Protein AF-A0A1F2SBS0-F1 (afdb_monomer)

Sequence (144 aa):
MRRTIAAALLSLTAALPAFAEETAAPAAAPAIVVPARVERTLARPAVLPALYVSYAALQVYDVYSTRQALARGAQEANPLMQGVVGNAGALWAVKAGATAGAILAAERLWKRDKKAAAIGVMVASNAVAALVASRNASTLRHLR

Nearest PDB structures (foldseek):
  8fih-assembly1_C  TM=4.226E-01  e=6.201E+00  synthetic construct
  3lg7-assembly1_C  TM=3.343E-01  e=3.616E+00  synthetic construct

Structure (mmCIF, N/CA/C/O backbone):
data_AF-A0A1F2SBS0-F1
#
_entry.id   AF-A0A1F2SBS0-F1
#
loop_
_atom_site.group_PDB
_atom_site.id
_atom_site.type_symbol
_atom_site.label_atom_id
_atom_site.label_alt_id
_atom_site.label_comp_id
_atom_site.label_asym_id
_atom_site.label_entity_id
_atom_site.label_seq_id
_atom_site.pdbx_PDB_ins_code
_atom_site.Cartn_x
_atom_site.Cartn_y
_atom_site.Cartn_z
_atom_site.occupancy
_atom_site.B_iso_or_equiv
_atom_site.auth_seq_id
_atom_site.auth_comp_id
_atom_site.auth_asym_id
_atom_site.auth_atom_id
_atom_site.pdbx_PDB_model_num
ATOM 1 N N . MET A 1 1 ? 19.810 26.671 -9.826 1.00 37.75 1 MET A N 1
ATOM 2 C CA . MET A 1 1 ? 19.619 25.868 -8.595 1.00 37.75 1 MET A CA 1
ATOM 3 C C . MET A 1 1 ? 19.258 24.431 -8.965 1.00 37.75 1 MET A C 1
ATOM 5 O O . MET A 1 1 ? 18.122 24.171 -9.335 1.00 37.75 1 MET A O 1
ATOM 9 N N . ARG A 1 2 ? 20.221 23.502 -8.942 1.00 38.56 2 ARG A N 1
ATOM 10 C CA . ARG A 1 2 ? 19.999 22.071 -9.216 1.00 38.56 2 ARG A CA 1
ATOM 11 C C . ARG A 1 2 ? 20.200 21.310 -7.907 1.00 38.56 2 ARG A C 1
ATOM 13 O O . ARG A 1 2 ? 21.321 21.224 -7.426 1.00 38.56 2 ARG A O 1
ATOM 20 N N . ARG A 1 3 ? 19.116 20.829 -7.296 1.00 46.06 3 ARG A N 1
ATOM 21 C CA . ARG A 1 3 ? 19.171 20.021 -6.068 1.00 46.06 3 ARG A CA 1
ATOM 22 C C . ARG A 1 3 ? 19.478 18.573 -6.449 1.00 46.06 3 ARG A C 1
ATOM 24 O O . ARG A 1 3 ? 18.599 17.854 -6.913 1.00 46.06 3 ARG A O 1
ATOM 31 N N . THR A 1 4 ? 20.731 18.169 -6.293 1.00 46.19 4 THR A N 1
ATOM 32 C CA . THR A 1 4 ? 21.164 16.770 -6.346 1.00 46.19 4 THR A CA 1
ATOM 33 C C . THR A 1 4 ? 20.781 16.100 -5.029 1.00 46.19 4 THR A C 1
ATOM 35 O O . THR A 1 4 ? 21.397 16.367 -4.001 1.00 46.19 4 THR A O 1
ATOM 38 N N . ILE A 1 5 ? 19.737 15.269 -5.036 1.00 50.06 5 ILE A N 1
ATOM 39 C CA . ILE A 1 5 ? 19.413 14.402 -3.897 1.00 50.06 5 ILE A CA 1
ATOM 40 C C . ILE A 1 5 ? 20.270 13.145 -4.034 1.00 50.06 5 ILE A C 1
ATOM 42 O O . ILE A 1 5 ? 20.168 12.416 -5.020 1.00 50.06 5 ILE A O 1
ATOM 46 N N . ALA A 1 6 ? 21.154 12.969 -3.056 1.00 36.75 6 ALA A N 1
ATOM 47 C CA . ALA A 1 6 ? 22.099 11.876 -2.930 1.00 36.75 6 ALA A CA 1
ATOM 48 C C . ALA A 1 6 ? 21.384 10.518 -2.891 1.00 36.75 6 ALA A C 1
ATOM 50 O O . ALA A 1 6 ? 20.471 10.302 -2.095 1.00 36.75 6 ALA A O 1
ATOM 51 N N . ALA A 1 7 ? 21.819 9.599 -3.750 1.00 39.75 7 ALA A N 1
ATOM 52 C CA . ALA A 1 7 ? 21.461 8.194 -3.673 1.00 39.75 7 ALA A CA 1
ATOM 53 C C . ALA A 1 7 ? 22.516 7.484 -2.816 1.00 39.75 7 ALA A C 1
ATOM 55 O O . ALA A 1 7 ? 23.658 7.324 -3.242 1.00 39.75 7 ALA A O 1
ATOM 56 N N . ALA A 1 8 ? 22.137 7.078 -1.606 1.00 38.41 8 ALA A N 1
ATOM 57 C CA . ALA A 1 8 ? 22.922 6.144 -0.812 1.00 38.41 8 ALA A CA 1
ATOM 58 C C . ALA A 1 8 ? 22.711 4.733 -1.386 1.00 38.41 8 ALA A C 1
ATOM 60 O O . ALA A 1 8 ? 21.661 4.120 -1.195 1.00 38.41 8 ALA A O 1
ATOM 61 N N . LEU A 1 9 ? 23.690 4.253 -2.153 1.00 40.81 9 LEU A N 1
ATOM 62 C CA . LEU A 1 9 ? 23.773 2.877 -2.638 1.00 40.81 9 LEU A CA 1
ATOM 63 C C . LEU A 1 9 ? 24.486 2.040 -1.573 1.00 40.81 9 LEU A C 1
ATOM 65 O O . LEU A 1 9 ? 25.689 2.177 -1.373 1.00 40.81 9 LEU A O 1
ATOM 69 N N . LEU A 1 10 ? 23.734 1.186 -0.879 1.00 40.47 10 LEU A N 1
ATOM 70 C CA . LEU A 1 10 ? 24.301 0.160 -0.011 1.00 40.47 10 LEU A CA 1
ATOM 71 C C . LEU A 1 10 ? 24.684 -1.039 -0.893 1.00 40.47 10 LEU A C 1
ATOM 73 O O . LEU A 1 10 ? 23.842 -1.858 -1.259 1.00 40.47 10 LEU A O 1
ATOM 77 N N . SER A 1 11 ? 25.949 -1.091 -1.301 1.00 33.94 11 SER A N 1
ATOM 78 C CA . SER A 1 11 ? 26.525 -2.191 -2.074 1.00 33.94 11 SER A CA 1
ATOM 79 C C . SER A 1 11 ? 26.799 -3.374 -1.144 1.00 33.94 11 SER A C 1
ATOM 81 O O . SER A 1 11 ? 27.715 -3.313 -0.329 1.00 33.94 11 SER A O 1
ATOM 83 N N . LEU A 1 12 ? 26.023 -4.453 -1.254 1.00 38.75 12 LEU A N 1
ATOM 84 C CA . LEU A 1 12 ? 26.344 -5.722 -0.602 1.00 38.75 12 LEU A CA 1
ATOM 85 C C . LEU A 1 12 ? 27.140 -6.591 -1.584 1.00 38.75 12 LEU A C 1
ATOM 87 O O . LEU A 1 12 ? 26.575 -7.313 -2.403 1.00 38.75 12 LEU A O 1
ATOM 91 N N . THR A 1 13 ? 28.463 -6.468 -1.538 1.00 40.38 13 THR A N 1
ATOM 92 C CA . THR A 1 13 ? 29.411 -7.304 -2.281 1.00 40.38 13 THR A CA 1
ATOM 93 C C . THR A 1 13 ? 29.579 -8.631 -1.541 1.00 40.38 13 THR A C 1
ATOM 95 O O . THR A 1 13 ? 30.211 -8.682 -0.489 1.00 40.38 13 THR A O 1
ATOM 98 N N . ALA A 1 14 ? 29.008 -9.716 -2.065 1.00 39.25 14 ALA A N 1
ATOM 99 C CA . ALA A 1 14 ? 29.308 -11.060 -1.582 1.00 39.25 14 ALA A CA 1
ATOM 100 C C . ALA A 1 14 ? 30.641 -11.524 -2.193 1.00 39.25 14 ALA A C 1
ATOM 102 O O . ALA A 1 14 ? 30.747 -11.688 -3.409 1.00 39.25 14 ALA A O 1
ATOM 103 N N . ALA A 1 15 ? 31.660 -11.699 -1.351 1.00 37.19 15 ALA A N 1
ATOM 104 C CA . ALA A 1 15 ? 32.934 -12.299 -1.724 1.00 37.19 15 ALA A CA 1
ATOM 105 C C . ALA A 1 15 ? 32.751 -13.810 -1.945 1.00 37.19 15 ALA A C 1
ATOM 107 O O . ALA A 1 15 ? 32.266 -14.514 -1.060 1.00 37.19 15 ALA A O 1
ATOM 108 N N . LEU A 1 16 ? 33.131 -14.305 -3.122 1.00 47.06 16 LEU A N 1
ATOM 109 C CA . LEU A 1 16 ? 33.281 -15.739 -3.382 1.00 47.06 16 LEU A CA 1
ATOM 110 C C . LEU A 1 16 ? 34.725 -16.157 -3.047 1.00 47.06 16 LEU A C 1
ATOM 112 O O . LEU A 1 16 ? 35.633 -15.340 -3.227 1.00 47.06 16 LEU A O 1
ATOM 116 N N . PRO A 1 17 ? 34.968 -17.389 -2.562 1.00 42.34 17 PRO A N 1
ATOM 117 C CA . PRO A 1 17 ? 36.317 -17.844 -2.264 1.00 42.34 17 PRO A CA 1
ATOM 118 C C . PRO A 1 17 ? 37.085 -18.069 -3.571 1.00 42.34 17 PRO A C 1
ATOM 120 O O . PRO A 1 17 ? 36.561 -18.638 -4.529 1.00 42.34 17 PRO A O 1
ATOM 123 N N . ALA A 1 18 ? 38.333 -17.611 -3.600 1.00 35.50 18 ALA A N 1
ATOM 124 C CA . ALA A 1 18 ? 39.278 -17.913 -4.662 1.00 35.50 18 ALA A CA 1
ATOM 125 C C . ALA A 1 18 ? 39.763 -19.362 -4.498 1.00 35.50 18 ALA A C 1
ATOM 127 O O . ALA A 1 18 ? 40.360 -19.700 -3.477 1.00 35.50 18 ALA A O 1
ATOM 128 N N . PHE A 1 19 ? 39.499 -20.216 -5.487 1.00 40.44 19 PHE A N 1
ATOM 129 C CA . PHE A 1 19 ? 40.174 -21.507 -5.603 1.00 40.44 19 PHE A CA 1
ATOM 130 C C . PHE A 1 19 ? 41.483 -21.312 -6.372 1.00 40.44 19 PHE A C 1
ATOM 132 O O . PHE A 1 19 ? 41.532 -20.542 -7.329 1.00 40.44 19 PHE A O 1
ATOM 139 N N . ALA A 1 20 ? 42.539 -21.971 -5.898 1.00 36.59 20 ALA A N 1
ATOM 140 C CA . ALA A 1 20 ? 43.884 -21.897 -6.449 1.00 36.59 20 ALA A CA 1
ATOM 141 C C . ALA A 1 20 ? 43.925 -22.362 -7.915 1.00 36.59 20 ALA A C 1
ATOM 143 O O . ALA A 1 20 ? 43.320 -23.372 -8.272 1.00 36.59 20 ALA A O 1
ATOM 144 N N . GLU A 1 21 ? 44.648 -21.614 -8.744 1.00 41.75 21 GLU A N 1
ATOM 145 C CA . GLU A 1 21 ? 44.919 -21.937 -10.141 1.00 41.75 21 GLU A CA 1
ATOM 146 C C . GLU A 1 21 ? 46.191 -22.792 -10.205 1.00 41.75 21 GLU A C 1
ATOM 148 O O . GLU A 1 21 ? 47.271 -22.338 -9.827 1.00 41.75 21 GLU A O 1
ATOM 153 N N . GLU A 1 22 ? 46.060 -24.047 -10.638 1.00 40.25 22 GLU A N 1
ATOM 154 C CA . GLU A 1 22 ? 47.204 -24.898 -10.961 1.00 40.25 22 GLU A CA 1
ATOM 155 C C . GLU A 1 22 ? 47.518 -24.762 -12.453 1.00 40.25 22 GLU A C 1
ATOM 157 O O . GLU A 1 22 ? 46.753 -25.186 -13.321 1.00 40.25 22 GLU A O 1
ATOM 162 N N . THR A 1 23 ? 48.646 -24.121 -12.748 1.00 45.66 23 THR A N 1
ATOM 163 C CA . THR A 1 23 ? 49.133 -23.897 -14.109 1.00 45.66 23 THR A CA 1
ATOM 164 C C . THR A 1 23 ? 49.676 -25.200 -14.696 1.00 45.66 23 THR A C 1
ATOM 166 O O . THR A 1 23 ? 50.800 -25.601 -14.395 1.00 45.66 23 THR A O 1
ATOM 169 N N . ALA A 1 24 ? 48.909 -25.840 -15.580 1.00 39.72 24 ALA A N 1
ATOM 170 C CA . ALA A 1 24 ? 49.374 -26.955 -16.405 1.00 39.72 24 ALA A CA 1
ATOM 171 C C . ALA A 1 24 ? 49.635 -26.503 -17.858 1.00 39.72 24 ALA A C 1
ATOM 173 O O . ALA A 1 24 ? 48.824 -25.812 -18.471 1.00 39.72 24 ALA A O 1
ATOM 174 N N . ALA A 1 25 ? 50.796 -26.895 -18.392 1.00 45.97 25 ALA A N 1
ATOM 175 C CA . ALA A 1 25 ? 51.305 -26.595 -19.736 1.00 45.97 25 ALA A CA 1
ATOM 176 C C . ALA A 1 25 ? 50.413 -27.161 -20.878 1.00 45.97 25 ALA A C 1
ATOM 178 O O . ALA A 1 25 ? 49.633 -28.087 -20.644 1.00 45.97 25 ALA A O 1
ATOM 179 N N . PRO A 1 26 ? 50.500 -26.636 -22.122 1.00 49.78 26 PRO A N 1
ATOM 180 C CA . PRO A 1 26 ? 49.431 -26.765 -23.108 1.00 49.78 26 PRO A CA 1
ATOM 181 C C . PRO A 1 26 ? 49.438 -28.138 -23.793 1.00 49.78 26 PRO A C 1
ATOM 183 O O . PRO A 1 26 ? 50.278 -28.423 -24.645 1.00 49.78 26 PRO A O 1
ATOM 186 N N . ALA A 1 27 ? 48.458 -28.975 -23.459 1.00 52.78 27 ALA A N 1
ATOM 187 C CA . ALA A 1 27 ? 48.086 -30.1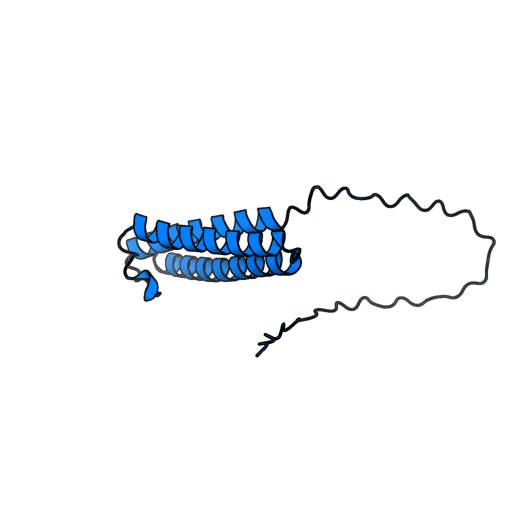34 -24.262 1.00 52.78 27 ALA A CA 1
ATOM 188 C C . ALA A 1 27 ? 47.080 -29.709 -25.346 1.00 52.78 27 ALA A C 1
ATOM 190 O O . ALA A 1 27 ? 46.182 -28.908 -25.088 1.00 52.78 27 ALA A O 1
ATOM 191 N N . ALA A 1 28 ? 47.260 -30.227 -26.565 1.00 59.91 28 ALA A N 1
ATOM 192 C CA . ALA A 1 28 ? 46.466 -29.917 -27.753 1.00 59.91 28 ALA A CA 1
ATOM 193 C C . ALA A 1 28 ? 44.955 -29.872 -27.455 1.00 59.91 28 ALA A C 1
ATOM 195 O O . ALA A 1 28 ? 44.373 -30.853 -26.994 1.00 59.91 28 ALA A O 1
ATOM 196 N N . ALA A 1 29 ? 44.337 -28.715 -27.703 1.00 55.22 29 ALA A N 1
ATOM 197 C CA . ALA A 1 29 ? 42.968 -28.439 -27.291 1.00 55.22 29 ALA A CA 1
ATOM 198 C C . ALA A 1 29 ? 41.961 -29.305 -28.074 1.00 55.22 29 ALA A C 1
ATOM 200 O O . ALA A 1 29 ? 41.866 -29.161 -29.297 1.00 55.22 29 ALA A O 1
ATOM 201 N N . PRO A 1 30 ? 41.163 -30.166 -27.415 1.00 56.69 30 PRO A N 1
ATOM 202 C CA . PRO A 1 30 ? 39.962 -30.697 -28.042 1.00 56.69 30 PRO A CA 1
ATOM 203 C C . PRO A 1 30 ? 39.001 -29.530 -28.290 1.00 56.69 30 PRO A C 1
ATOM 205 O O . PRO A 1 30 ? 38.864 -28.642 -27.447 1.00 56.69 30 PRO A O 1
ATOM 208 N N . ALA A 1 31 ? 38.340 -29.510 -29.449 1.00 61.75 31 ALA A N 1
ATOM 209 C CA . ALA A 1 31 ? 37.327 -28.508 -29.754 1.00 61.75 31 ALA A CA 1
ATOM 210 C C . ALA A 1 31 ? 36.210 -28.581 -28.702 1.00 61.75 31 ALA A C 1
ATOM 212 O O . ALA A 1 31 ? 35.367 -29.479 -28.721 1.00 61.75 31 ALA A O 1
ATOM 213 N N . ILE A 1 32 ? 36.230 -27.644 -27.754 1.00 59.41 32 ILE A N 1
ATOM 214 C CA . ILE A 1 32 ? 35.183 -27.491 -26.754 1.00 59.41 32 ILE A CA 1
ATOM 215 C C . ILE A 1 32 ? 33.943 -27.015 -27.504 1.00 59.41 32 ILE A C 1
ATOM 217 O O . ILE A 1 32 ? 33.855 -25.861 -27.923 1.00 59.41 32 ILE A O 1
ATOM 221 N N . VAL A 1 33 ? 32.973 -27.910 -27.673 1.00 61.62 33 VAL A N 1
ATOM 222 C CA . VAL A 1 33 ? 31.611 -27.516 -28.024 1.00 61.62 33 VAL A CA 1
ATOM 223 C C . VAL A 1 33 ? 31.081 -26.743 -26.824 1.00 61.62 33 VAL A C 1
ATOM 225 O O . VAL A 1 33 ? 30.661 -27.329 -25.829 1.00 61.62 33 VAL A O 1
ATOM 228 N N . VAL A 1 34 ? 31.163 -25.415 -26.886 1.00 66.31 34 VAL A N 1
ATOM 229 C CA . VAL A 1 34 ? 30.520 -24.542 -25.906 1.00 66.31 34 VAL A CA 1
ATOM 230 C C . VAL A 1 34 ? 29.021 -24.811 -26.034 1.00 66.31 34 VAL A C 1
ATOM 232 O O . VAL A 1 34 ? 28.465 -24.524 -27.099 1.00 66.31 34 VAL A O 1
ATOM 235 N N . PRO A 1 35 ? 28.345 -25.388 -25.020 1.00 63.03 35 PRO A N 1
ATOM 236 C CA . PRO A 1 35 ? 26.904 -25.542 -25.097 1.00 63.03 35 PRO A CA 1
ATOM 237 C C . PRO A 1 35 ? 26.327 -24.146 -25.301 1.00 63.03 35 PRO A C 1
ATOM 239 O O . PRO A 1 35 ? 26.649 -23.224 -24.545 1.00 63.03 35 PRO A O 1
ATOM 242 N N . ALA A 1 36 ? 25.529 -23.984 -26.361 1.00 62.94 36 ALA A N 1
ATOM 243 C CA . ALA A 1 36 ? 24.824 -22.745 -26.633 1.00 62.94 36 ALA A CA 1
ATOM 244 C C . ALA A 1 36 ? 24.198 -22.283 -25.318 1.00 62.94 36 ALA A C 1
ATOM 246 O O . ALA A 1 36 ? 23.456 -23.041 -24.685 1.00 62.94 36 ALA A O 1
ATOM 247 N N . ARG A 1 37 ? 24.575 -21.080 -24.861 1.00 60.84 37 ARG A N 1
ATOM 248 C CA . ARG A 1 37 ? 23.977 -20.459 -23.683 1.00 60.84 37 ARG A CA 1
ATOM 249 C C . ARG A 1 37 ? 22.478 -20.563 -23.898 1.00 60.84 37 ARG A C 1
ATOM 251 O O . ARG A 1 37 ? 21.959 -19.932 -24.812 1.00 60.84 37 ARG A O 1
ATOM 258 N N . VAL A 1 38 ? 21.814 -21.394 -23.096 1.00 57.28 38 VAL A N 1
ATOM 259 C CA . VAL A 1 38 ? 20.359 -21.430 -23.058 1.00 57.28 38 VAL A CA 1
ATOM 260 C C . VAL A 1 38 ? 19.980 -20.025 -22.638 1.00 57.28 38 VAL A C 1
ATOM 262 O O . VAL A 1 38 ? 20.093 -19.665 -21.462 1.00 57.28 38 VAL A O 1
ATOM 265 N N . GLU A 1 39 ? 19.619 -19.193 -23.611 1.00 56.06 39 GLU A N 1
ATOM 266 C CA . GLU A 1 39 ? 18.860 -17.999 -23.335 1.00 56.06 39 GLU A CA 1
ATOM 267 C C . GLU A 1 39 ? 17.598 -18.532 -22.688 1.00 56.06 39 GLU A C 1
ATOM 269 O O . GLU A 1 39 ? 16.675 -19.004 -23.349 1.00 56.06 39 GLU A O 1
ATOM 274 N N . ARG A 1 40 ? 17.577 -18.532 -21.351 1.00 57.09 40 ARG A N 1
ATOM 275 C CA . ARG A 1 40 ? 16.312 -18.516 -20.649 1.00 57.09 40 ARG A CA 1
ATOM 276 C C . ARG A 1 40 ? 15.634 -17.297 -21.233 1.00 57.09 40 ARG A C 1
ATOM 278 O O . ARG A 1 40 ? 15.988 -16.172 -20.878 1.00 57.09 40 ARG A O 1
ATOM 285 N N . THR A 1 41 ? 14.695 -17.524 -22.144 1.00 47.00 41 THR A N 1
ATOM 286 C CA . THR A 1 41 ? 13.636 -16.582 -22.438 1.00 47.00 41 THR A CA 1
ATOM 287 C C . THR A 1 41 ? 12.906 -16.436 -21.112 1.00 47.00 41 THR A C 1
ATOM 289 O O . THR A 1 41 ? 11.926 -17.119 -20.830 1.00 47.00 41 THR A O 1
ATOM 292 N N . LEU A 1 42 ? 13.483 -15.635 -20.213 1.00 50.94 42 LEU A N 1
ATOM 293 C CA . LEU A 1 42 ? 12.828 -15.151 -19.026 1.00 50.94 42 LEU A CA 1
ATOM 294 C C . LEU A 1 42 ? 11.639 -14.413 -19.604 1.00 50.94 42 LEU A C 1
ATOM 296 O O . LEU A 1 42 ? 11.781 -13.306 -20.130 1.00 50.94 42 LEU A O 1
ATOM 300 N N . ALA A 1 43 ? 10.490 -15.090 -19.592 1.00 56.84 43 ALA A N 1
ATOM 301 C CA . ALA A 1 43 ? 9.202 -14.471 -19.785 1.00 56.84 43 ALA A CA 1
ATOM 302 C C . ALA A 1 43 ? 9.269 -13.117 -19.076 1.00 56.84 43 ALA A C 1
ATOM 304 O O . ALA A 1 43 ? 9.691 -13.067 -17.917 1.00 56.84 43 ALA A O 1
ATOM 305 N N . ARG A 1 44 ? 9.006 -12.050 -19.845 1.00 53.91 44 ARG A N 1
ATOM 306 C CA . ARG A 1 44 ? 9.055 -10.625 -19.469 1.00 53.91 44 ARG A CA 1
ATOM 307 C C . ARG A 1 44 ? 9.206 -10.440 -17.951 1.00 53.91 44 ARG A C 1
ATOM 309 O O . ARG A 1 44 ? 8.269 -10.828 -17.259 1.00 53.91 44 ARG A O 1
ATOM 316 N N . PRO A 1 45 ? 10.315 -9.875 -17.427 1.00 64.25 45 PRO A N 1
ATOM 317 C CA . PRO A 1 45 ? 10.628 -9.906 -15.996 1.00 64.25 45 PRO A CA 1
ATOM 318 C C . PRO A 1 45 ? 9.414 -9.507 -15.145 1.00 64.25 45 PRO A C 1
ATOM 320 O O . PRO A 1 45 ? 9.071 -8.332 -15.032 1.00 64.25 45 PRO A O 1
ATOM 323 N N . ALA A 1 46 ? 8.750 -10.515 -14.567 1.00 77.25 46 ALA A N 1
ATOM 324 C CA . ALA A 1 46 ? 7.438 -10.395 -13.926 1.00 77.25 46 ALA A CA 1
ATOM 325 C C . ALA A 1 46 ? 7.512 -9.800 -12.511 1.00 77.25 46 ALA A C 1
ATOM 327 O O . ALA A 1 46 ? 6.532 -9.798 -11.769 1.00 77.25 46 ALA A O 1
ATOM 328 N N . VAL A 1 47 ? 8.682 -9.281 -12.129 1.00 88.12 47 VAL A N 1
ATOM 329 C CA . VAL A 1 47 ? 8.952 -8.823 -10.768 1.00 88.12 47 VAL A CA 1
ATOM 330 C C . VAL A 1 47 ? 8.085 -7.621 -10.398 1.00 88.12 47 VAL A C 1
ATOM 332 O O . VAL A 1 47 ? 7.566 -7.560 -9.291 1.00 88.12 47 VAL A O 1
ATOM 335 N N . LEU A 1 48 ? 7.880 -6.680 -11.324 1.00 90.25 48 LEU A N 1
ATOM 336 C CA . LEU A 1 48 ? 7.141 -5.454 -11.032 1.00 90.25 48 LEU A CA 1
ATOM 337 C C . LEU A 1 48 ? 5.629 -5.714 -10.881 1.00 90.25 48 LEU A C 1
ATOM 339 O O . LEU A 1 48 ? 5.079 -5.307 -9.857 1.00 90.25 48 LEU A O 1
ATOM 343 N N . PRO A 1 49 ? 4.968 -6.473 -11.783 1.00 93.31 49 PRO A N 1
ATOM 344 C CA . PRO A 1 49 ? 3.598 -6.929 -11.553 1.00 93.31 49 PRO A CA 1
ATOM 345 C C . PRO A 1 49 ? 3.425 -7.720 -10.251 1.00 93.31 49 PRO A C 1
ATOM 347 O O . PRO A 1 49 ? 2.466 -7.482 -9.521 1.00 93.31 49 PRO A O 1
ATOM 350 N N . ALA A 1 50 ? 4.362 -8.614 -9.915 1.00 94.62 50 ALA A N 1
ATOM 351 C CA . ALA A 1 50 ? 4.307 -9.356 -8.655 1.00 94.62 50 ALA A CA 1
ATOM 352 C C . ALA A 1 50 ? 4.365 -8.415 -7.440 1.00 94.62 50 ALA A C 1
ATOM 354 O O . ALA A 1 50 ? 3.576 -8.557 -6.509 1.00 94.62 50 ALA A O 1
ATOM 355 N N . LEU A 1 51 ? 5.235 -7.402 -7.475 1.00 95.25 51 LEU A N 1
ATOM 356 C CA . LEU A 1 51 ? 5.313 -6.392 -6.420 1.00 95.25 51 LEU A CA 1
ATOM 357 C C . LEU A 1 51 ? 4.029 -5.557 -6.297 1.00 95.25 51 LEU A C 1
ATOM 359 O O . LEU A 1 51 ? 3.700 -5.143 -5.184 1.00 95.25 51 LEU A O 1
ATOM 363 N N . TYR A 1 52 ? 3.296 -5.316 -7.391 1.00 95.81 52 TYR A N 1
ATOM 364 C CA . TYR A 1 52 ? 1.982 -4.661 -7.343 1.00 95.81 52 TYR A CA 1
ATOM 365 C C . TYR A 1 52 ? 0.939 -5.528 -6.647 1.00 95.81 52 TYR A C 1
ATOM 367 O O . TYR A 1 52 ? 0.227 -5.033 -5.774 1.00 95.81 52 TYR A O 1
ATOM 375 N N . VAL A 1 53 ? 0.877 -6.814 -6.997 1.00 96.75 53 VAL A N 1
ATOM 376 C CA . VAL A 1 53 ? -0.058 -7.764 -6.381 1.00 96.75 53 VAL A CA 1
ATOM 377 C C . VAL A 1 53 ? 0.228 -7.902 -4.888 1.00 96.75 53 VAL A C 1
ATOM 379 O O . VAL A 1 53 ? -0.689 -7.756 -4.081 1.00 96.75 53 VAL A O 1
ATOM 382 N N . SER A 1 54 ? 1.492 -8.096 -4.506 1.00 96.75 54 SER A N 1
ATOM 383 C CA . SER A 1 54 ? 1.897 -8.170 -3.098 1.00 96.75 54 SER A CA 1
ATOM 384 C C . SER A 1 54 ? 1.541 -6.897 -2.332 1.00 96.75 54 SER A C 1
ATOM 386 O O . SER A 1 54 ? 0.985 -6.969 -1.236 1.00 96.75 54 SER A O 1
ATOM 388 N N . TYR A 1 55 ? 1.784 -5.726 -2.925 1.00 97.06 55 TYR A N 1
ATOM 389 C CA . TYR A 1 55 ? 1.467 -4.457 -2.282 1.00 97.06 55 TYR A CA 1
ATOM 390 C C . TYR A 1 55 ? -0.042 -4.273 -2.098 1.00 97.06 55 TYR A C 1
ATOM 392 O O . TYR A 1 55 ? -0.490 -3.903 -1.015 1.00 97.06 55 TYR A O 1
ATOM 400 N N . ALA A 1 56 ? -0.839 -4.591 -3.121 1.00 96.44 56 ALA A N 1
ATOM 401 C CA . ALA A 1 56 ? -2.294 -4.546 -3.033 1.00 96.44 56 ALA A CA 1
ATOM 402 C C . ALA A 1 56 ? -2.827 -5.508 -1.959 1.00 96.44 56 ALA A C 1
ATOM 404 O O . ALA A 1 56 ? -3.673 -5.117 -1.155 1.00 96.44 56 ALA A O 1
ATOM 405 N N . ALA A 1 57 ? -2.296 -6.731 -1.890 1.00 97.25 57 ALA A N 1
ATOM 406 C CA . ALA A 1 57 ? -2.668 -7.704 -0.867 1.00 97.25 57 ALA A CA 1
ATOM 407 C C . ALA A 1 57 ? -2.351 -7.199 0.551 1.00 97.25 57 ALA A C 1
ATOM 409 O O . ALA A 1 57 ? -3.198 -7.294 1.441 1.00 97.25 57 ALA A O 1
ATOM 410 N N . LEU A 1 58 ? -1.174 -6.597 0.757 1.00 96.69 58 LEU A N 1
ATOM 411 C CA . LEU A 1 58 ? -0.808 -5.991 2.040 1.00 96.69 58 LEU A CA 1
ATOM 412 C C . LEU A 1 58 ? -1.743 -4.836 2.419 1.00 96.69 58 LEU A C 1
ATOM 414 O O . LEU A 1 58 ? -2.119 -4.723 3.581 1.00 96.69 58 LEU A O 1
ATOM 418 N N . GLN A 1 59 ? -2.168 -4.021 1.453 1.00 96.19 59 GLN A N 1
ATOM 419 C 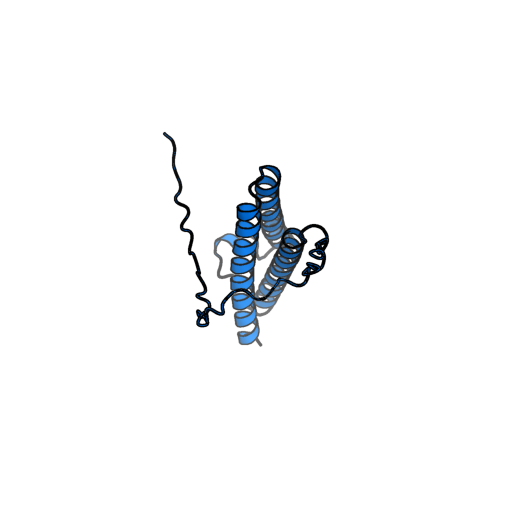CA . GLN A 1 59 ? -3.094 -2.909 1.690 1.00 96.19 59 GLN A CA 1
ATOM 420 C C . GLN A 1 59 ? -4.506 -3.398 2.048 1.00 96.19 59 GLN A C 1
ATOM 422 O O . GLN A 1 59 ? -5.151 -2.829 2.927 1.00 96.19 59 GLN A O 1
ATOM 427 N N . VAL A 1 60 ? -4.977 -4.483 1.424 1.00 95.88 60 VAL A N 1
ATOM 428 C CA . VAL A 1 60 ? -6.241 -5.143 1.799 1.00 95.88 60 VAL A CA 1
ATOM 429 C C . VAL A 1 60 ? -6.151 -5.716 3.213 1.00 95.88 60 VAL A C 1
ATOM 431 O O . VAL A 1 60 ? -7.056 -5.506 4.024 1.00 95.88 60 VAL A O 1
ATOM 434 N N . TYR A 1 61 ? -5.059 -6.418 3.523 1.00 95.56 61 TYR A N 1
ATOM 435 C CA . TYR A 1 61 ? -4.845 -6.986 4.851 1.00 95.56 61 TYR A CA 1
ATOM 436 C C . TYR A 1 61 ? -4.762 -5.904 5.932 1.00 95.56 61 TYR A C 1
ATOM 438 O O . TYR A 1 61 ? -5.311 -6.058 7.024 1.00 95.56 61 TYR A O 1
ATOM 446 N N . ASP A 1 62 ? -4.110 -4.789 5.632 1.00 93.25 62 ASP A N 1
ATOM 447 C CA . ASP A 1 62 ? -4.055 -3.633 6.511 1.00 93.25 62 ASP A CA 1
ATOM 448 C C . ASP A 1 62 ? -5.467 -3.086 6.816 1.00 93.25 62 ASP A C 1
ATOM 450 O O . ASP A 1 62 ? -5.828 -3.004 7.989 1.00 93.25 62 ASP A O 1
ATOM 454 N N . VAL A 1 63 ? -6.317 -2.854 5.805 1.00 92.44 63 VAL A N 1
ATOM 455 C CA . VAL A 1 63 ? -7.708 -2.409 6.028 1.00 92.44 63 VAL A CA 1
ATOM 456 C C . VAL A 1 63 ? -8.491 -3.421 6.864 1.00 92.44 63 VAL A C 1
ATOM 458 O O . VAL A 1 63 ? -9.187 -3.045 7.812 1.00 92.44 63 VAL A O 1
ATOM 461 N N . TYR A 1 64 ? -8.385 -4.706 6.525 1.00 93.88 64 TYR A N 1
ATOM 462 C CA . TYR A 1 64 ? -9.045 -5.779 7.265 1.00 93.88 64 TYR A CA 1
ATOM 463 C C . TYR A 1 64 ? -8.622 -5.783 8.739 1.00 93.88 64 TYR A C 1
ATOM 465 O O . TYR A 1 64 ? -9.468 -5.795 9.635 1.00 93.88 64 TYR A O 1
ATOM 473 N N . SER A 1 65 ? -7.315 -5.729 8.991 1.00 92.06 65 SER A N 1
ATOM 474 C CA . SER A 1 65 ? -6.759 -5.830 10.337 1.00 92.06 65 SER A CA 1
ATOM 475 C C . SER A 1 65 ? -7.066 -4.608 11.201 1.00 92.06 65 SER A C 1
ATOM 477 O O . SER A 1 65 ? -7.431 -4.785 12.364 1.00 92.06 65 SER A O 1
ATOM 479 N N . THR A 1 66 ? -7.034 -3.397 10.637 1.00 90.12 66 THR A N 1
ATOM 480 C CA . THR A 1 66 ? -7.478 -2.175 11.325 1.00 90.12 66 THR A CA 1
ATOM 481 C C . THR A 1 66 ? -8.944 -2.280 11.729 1.00 90.12 66 THR A C 1
ATOM 483 O O . THR A 1 66 ? -9.277 -2.099 12.899 1.00 90.12 66 THR A O 1
ATOM 486 N N . ARG A 1 67 ? -9.834 -2.649 10.800 1.00 91.38 67 ARG A N 1
ATOM 487 C CA . ARG A 1 67 ? -11.269 -2.783 11.104 1.00 91.38 67 ARG A CA 1
ATOM 488 C C . ARG A 1 67 ? -11.529 -3.827 12.180 1.00 91.38 67 ARG A C 1
ATOM 490 O O . ARG A 1 67 ? -12.329 -3.598 13.083 1.00 91.38 67 ARG A O 1
ATOM 497 N N . GLN A 1 68 ? -10.839 -4.959 12.095 1.00 92.12 68 GLN A N 1
ATOM 498 C CA . GLN A 1 68 ? -10.985 -6.028 13.068 1.00 92.12 68 GLN A CA 1
ATOM 499 C C . GLN A 1 68 ? -10.476 -5.619 14.458 1.00 92.12 68 GLN A C 1
ATOM 501 O O . GLN A 1 68 ? -11.071 -6.040 15.449 1.00 92.12 68 GLN A O 1
ATOM 506 N N . ALA A 1 69 ? -9.411 -4.816 14.540 1.00 90.56 69 ALA A N 1
ATOM 507 C CA . ALA A 1 69 ? -8.878 -4.311 15.801 1.00 90.56 69 ALA A CA 1
ATOM 508 C C . ALA A 1 69 ? -9.824 -3.273 16.425 1.00 90.56 69 ALA A C 1
ATOM 510 O O . ALA A 1 69 ? -10.153 -3.384 17.604 1.00 90.56 69 ALA A O 1
ATOM 511 N N . LEU A 1 70 ? -10.332 -2.328 15.627 1.00 90.25 70 LEU A N 1
ATOM 512 C CA . LEU A 1 70 ? -11.310 -1.326 16.072 1.00 90.25 70 LEU A CA 1
ATOM 513 C C . LEU A 1 70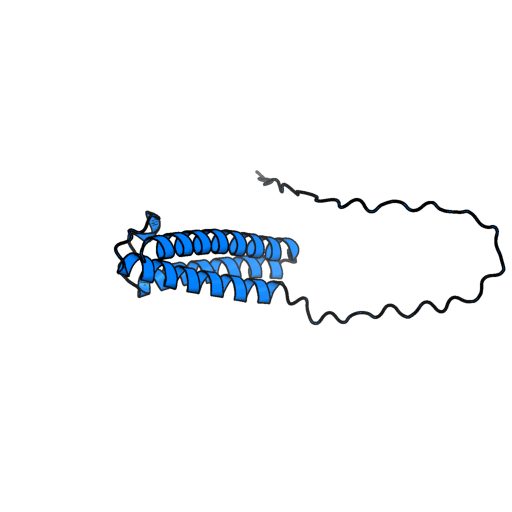 ? -12.601 -1.978 16.585 1.00 90.25 70 LEU A C 1
ATOM 515 O O . LEU A 1 70 ? -13.101 -1.610 17.643 1.00 90.25 70 LEU A O 1
ATOM 519 N N . ALA A 1 71 ? -13.098 -3.010 15.894 1.00 88.75 71 ALA A N 1
ATOM 520 C CA . ALA A 1 71 ? -14.266 -3.777 16.336 1.00 88.75 71 ALA A CA 1
ATOM 521 C C . ALA A 1 71 ? -14.055 -4.500 17.682 1.00 88.75 71 ALA A C 1
ATOM 523 O O . ALA A 1 71 ? -15.025 -4.897 18.320 1.00 88.75 71 ALA A O 1
ATOM 524 N N . ARG A 1 72 ? -12.799 -4.675 18.116 1.00 90.81 72 ARG A N 1
ATOM 525 C CA . ARG A 1 72 ? -12.412 -5.278 19.403 1.00 90.81 72 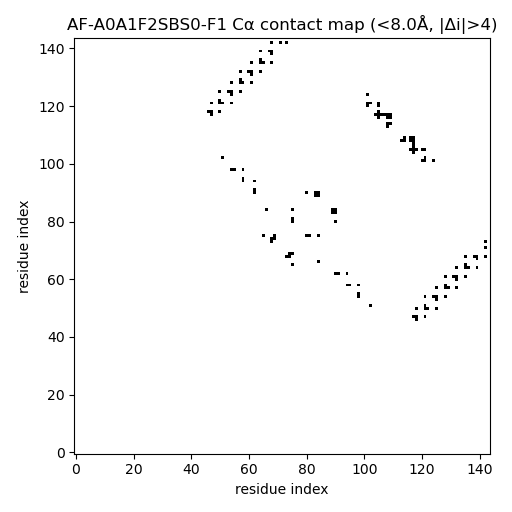ARG A CA 1
ATOM 526 C C . ARG A 1 72 ? -11.991 -4.237 20.447 1.00 90.81 72 ARG A C 1
ATOM 528 O O . ARG A 1 72 ? -11.388 -4.596 21.450 1.00 90.81 72 ARG A O 1
ATOM 535 N N . GLY A 1 73 ? -12.277 -2.955 20.213 1.00 86.50 73 GLY A N 1
ATOM 536 C CA . GLY A 1 73 ? -11.986 -1.875 21.159 1.00 86.50 73 GLY A CA 1
ATOM 537 C C . GLY A 1 73 ? -10.574 -1.292 21.068 1.00 86.50 73 GLY A C 1
ATOM 538 O O . GLY A 1 73 ? -10.201 -0.487 21.920 1.00 86.50 73 GLY A O 1
ATOM 539 N N . ALA A 1 74 ? -9.786 -1.650 20.046 1.00 89.00 74 ALA A N 1
ATOM 540 C CA . ALA A 1 74 ? -8.545 -0.930 19.765 1.00 89.00 74 ALA A CA 1
ATOM 541 C C . ALA A 1 74 ? -8.836 0.521 19.363 1.00 89.00 74 ALA A C 1
ATOM 543 O O . ALA A 1 74 ? -9.907 0.833 18.843 1.00 89.00 74 ALA A O 1
ATOM 544 N N . GLN A 1 75 ? -7.841 1.390 19.516 1.00 86.88 75 GLN A N 1
ATOM 545 C CA . GLN A 1 75 ? -7.870 2.744 18.970 1.00 86.88 75 GLN A CA 1
ATOM 546 C C . GLN A 1 75 ? -6.874 2.869 17.816 1.00 86.88 75 GLN A C 1
ATOM 548 O O . GLN A 1 75 ? -5.798 2.268 17.846 1.00 86.88 75 GLN A O 1
ATOM 553 N N . GLU A 1 76 ? -7.230 3.650 16.794 1.00 84.88 76 GLU A N 1
ATOM 554 C CA . GLU A 1 76 ? -6.315 3.955 15.696 1.00 84.88 76 GLU A CA 1
ATOM 555 C C . GLU A 1 76 ? -5.171 4.836 16.212 1.00 84.88 76 GLU A C 1
ATOM 557 O O . GLU A 1 76 ? -5.371 5.992 16.598 1.00 84.88 76 GLU A O 1
ATOM 562 N N . ALA A 1 77 ? -3.962 4.276 16.195 1.00 83.94 77 ALA A N 1
ATOM 563 C CA . ALA A 1 77 ? -2.762 4.958 16.658 1.00 83.94 77 ALA A CA 1
ATOM 564 C C . ALA A 1 77 ? -2.261 6.009 15.656 1.00 83.94 77 ALA A C 1
ATOM 566 O O . ALA A 1 77 ? -1.477 6.874 16.037 1.00 83.94 77 ALA A O 1
ATOM 567 N N . ASN A 1 78 ? -2.679 5.941 14.386 1.00 81.88 78 ASN A N 1
ATOM 568 C CA . ASN A 1 78 ? -2.312 6.920 13.369 1.00 81.88 78 ASN A CA 1
ATOM 569 C C . ASN A 1 78 ? -3.252 8.145 13.406 1.00 81.88 78 ASN A C 1
ATOM 571 O O . ASN A 1 78 ? -4.388 8.041 12.928 1.00 81.88 78 ASN A O 1
ATOM 575 N N . PRO A 1 79 ? -2.792 9.329 13.865 1.00 81.75 79 PRO A N 1
ATOM 576 C CA . PRO A 1 79 ? -3.644 10.514 13.978 1.00 81.75 79 PRO A CA 1
ATOM 577 C C . PRO A 1 79 ? -4.231 10.955 12.633 1.00 81.75 79 PRO A C 1
ATOM 579 O O . PRO A 1 79 ? -5.355 11.442 12.576 1.00 81.75 79 PRO A O 1
ATOM 582 N N . LEU A 1 80 ? -3.509 10.723 11.529 1.00 86.12 80 LEU A N 1
ATOM 583 C CA . LEU A 1 80 ? -3.970 11.076 10.182 1.00 86.12 80 LEU A CA 1
ATOM 584 C C . LEU A 1 80 ? -5.145 10.212 9.711 1.00 86.12 80 LEU A C 1
ATOM 586 O O . LEU A 1 80 ? -5.889 10.620 8.823 1.00 86.12 80 LEU A O 1
ATOM 590 N N . MET A 1 81 ? -5.315 9.022 10.289 1.00 88.38 81 MET A N 1
ATOM 591 C CA . MET A 1 81 ? -6.397 8.109 9.928 1.00 88.38 81 MET A CA 1
ATOM 592 C C . MET A 1 81 ? -7.628 8.281 10.822 1.00 88.38 81 MET A C 1
ATOM 594 O O . MET A 1 81 ? -8.713 7.869 10.416 1.00 88.38 81 MET A O 1
ATOM 598 N N . GLN A 1 82 ? -7.514 8.927 11.990 1.00 86.19 82 GLN A N 1
ATOM 599 C CA . GLN A 1 82 ? -8.614 9.056 12.960 1.00 86.19 82 GLN A CA 1
ATOM 600 C C . GLN A 1 82 ? -9.885 9.674 12.360 1.00 86.19 82 GLN A C 1
ATOM 602 O O . GLN A 1 82 ? -10.985 9.215 12.659 1.00 86.19 82 GLN A O 1
ATOM 607 N N . GLY A 1 83 ? -9.747 10.643 11.450 1.00 87.19 83 GLY A N 1
ATOM 608 C CA . GLY A 1 83 ? -10.886 11.270 10.768 1.00 87.19 83 GLY A CA 1
ATOM 609 C C . GLY A 1 83 ? -11.621 10.364 9.771 1.00 87.19 83 GLY A C 1
ATOM 610 O O . GLY A 1 83 ? -12.725 10.697 9.349 1.00 87.19 83 GLY A O 1
ATOM 611 N N . VAL A 1 84 ? -11.036 9.224 9.386 1.00 90.25 84 VAL A N 1
ATOM 612 C CA . VAL A 1 84 ? -11.614 8.307 8.389 1.00 90.25 84 VAL A CA 1
ATOM 613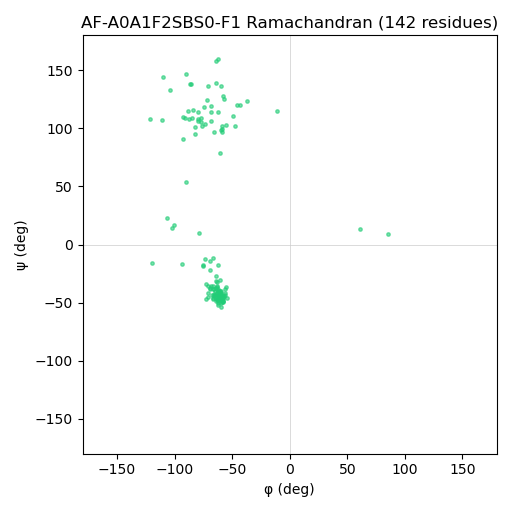 C C . VAL A 1 84 ? -11.892 6.904 8.925 1.00 90.25 84 VAL A C 1
ATOM 615 O O . VAL A 1 84 ? -12.663 6.180 8.301 1.00 90.25 84 VAL A O 1
ATOM 618 N N . VAL A 1 85 ? -11.334 6.497 10.074 1.00 87.94 85 VAL A N 1
ATOM 619 C CA . VAL A 1 85 ? -11.485 5.111 10.570 1.00 87.94 85 VAL A CA 1
ATOM 620 C C . VAL A 1 85 ? -12.922 4.724 10.916 1.00 87.94 85 VAL A C 1
ATOM 622 O O . VAL A 1 85 ? -13.277 3.552 10.817 1.00 87.94 85 VAL A O 1
ATOM 625 N N . GLY A 1 86 ? -13.759 5.700 11.280 1.00 85.62 86 GLY A N 1
ATOM 626 C CA . GLY A 1 86 ? -15.183 5.492 11.558 1.00 85.62 86 GLY A CA 1
ATOM 627 C C . GLY A 1 86 ? -16.036 5.261 10.304 1.00 85.62 86 GLY A C 1
ATOM 628 O O . GLY A 1 86 ? -17.179 4.828 10.415 1.00 85.62 86 GLY A O 1
ATOM 629 N N . ASN A 1 87 ? -15.496 5.517 9.107 1.00 88.81 87 ASN A N 1
ATOM 630 C CA . ASN A 1 87 ? -16.188 5.325 7.837 1.00 88.81 87 ASN A CA 1
ATOM 631 C C . ASN A 1 87 ? -15.404 4.344 6.956 1.00 88.81 87 ASN A C 1
ATOM 633 O O . ASN A 1 87 ? -14.369 4.679 6.380 1.00 88.81 87 ASN A O 1
ATOM 637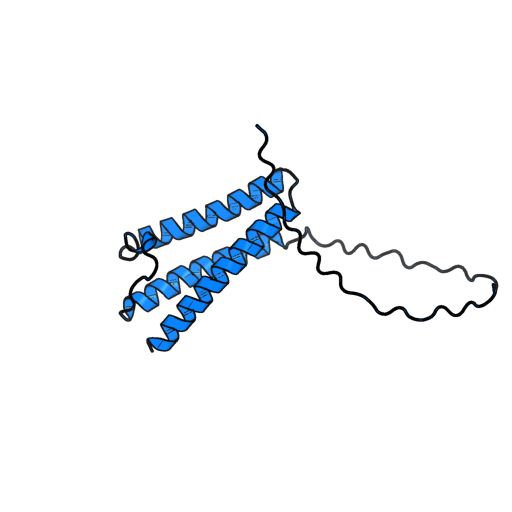 N N . ALA A 1 88 ? -15.935 3.128 6.799 1.00 86.94 88 ALA A N 1
ATOM 638 C CA . ALA A 1 88 ? -15.283 2.080 6.017 1.00 86.94 88 ALA A CA 1
ATOM 639 C C . ALA A 1 88 ? -14.994 2.511 4.568 1.00 86.94 88 ALA A C 1
ATOM 641 O O . ALA A 1 88 ? -13.931 2.188 4.043 1.00 86.94 88 ALA A O 1
ATOM 642 N N . GLY A 1 89 ? -15.901 3.263 3.937 1.00 91.38 89 GLY A N 1
ATOM 643 C CA . GLY A 1 89 ? -15.701 3.784 2.585 1.00 91.38 89 GLY A CA 1
ATOM 644 C C . GLY A 1 89 ? -14.552 4.791 2.515 1.00 91.38 89 GLY A C 1
ATOM 645 O O . GLY A 1 89 ? -13.713 4.695 1.623 1.00 91.38 89 GLY A O 1
ATOM 646 N N . ALA A 1 90 ? -14.458 5.703 3.486 1.00 91.56 90 ALA A N 1
ATOM 647 C CA . ALA A 1 90 ? -13.369 6.677 3.560 1.00 91.56 90 ALA A CA 1
ATOM 648 C C . ALA A 1 90 ? -12.010 6.003 3.816 1.00 91.56 90 ALA A C 1
ATOM 650 O O . ALA A 1 90 ? -11.025 6.324 3.150 1.00 91.56 90 ALA A O 1
ATOM 651 N N . LEU A 1 91 ? -11.962 5.016 4.717 1.00 90.56 91 LEU A N 1
ATOM 652 C CA . LEU A 1 91 ? -10.767 4.207 4.969 1.00 90.56 91 LEU A CA 1
ATOM 653 C C . LEU A 1 91 ? -10.283 3.503 3.690 1.00 90.56 91 LEU A C 1
ATOM 655 O O . LEU A 1 91 ? -9.102 3.587 3.339 1.00 90.56 91 LEU A O 1
ATOM 659 N N . TRP A 1 92 ? -11.203 2.853 2.970 1.00 92.88 92 TRP A N 1
ATOM 660 C CA . TRP A 1 92 ? -10.907 2.221 1.685 1.00 92.88 92 TRP A CA 1
ATOM 661 C C . TRP A 1 92 ? -10.436 3.228 0.642 1.00 92.88 92 TRP A C 1
ATOM 663 O O . TRP A 1 92 ? -9.458 2.953 -0.046 1.00 92.88 92 TRP A O 1
ATOM 673 N N . ALA A 1 93 ? -11.075 4.394 0.541 1.00 93.62 93 ALA A N 1
ATOM 674 C CA . ALA A 1 93 ? -10.697 5.429 -0.415 1.00 93.62 93 ALA A CA 1
ATOM 675 C C . ALA A 1 93 ? -9.265 5.929 -0.179 1.00 93.62 93 ALA A C 1
ATOM 677 O O . ALA A 1 93 ? -8.481 6.011 -1.126 1.00 93.62 93 ALA A O 1
ATOM 678 N N . VAL A 1 94 ? -8.890 6.194 1.077 1.00 93.00 94 VAL A N 1
ATOM 679 C CA . VAL A 1 94 ? -7.528 6.627 1.426 1.00 93.00 94 VAL A CA 1
ATOM 680 C C . VAL A 1 94 ? -6.508 5.545 1.074 1.00 93.00 94 VAL A C 1
ATOM 682 O O . VAL A 1 94 ? -5.508 5.829 0.412 1.00 93.00 94 VAL A O 1
ATOM 685 N N . LYS A 1 95 ? -6.762 4.291 1.465 1.00 91.25 95 LYS A N 1
ATOM 686 C CA . LYS A 1 95 ? -5.833 3.181 1.207 1.00 91.25 95 LYS A CA 1
ATOM 687 C C . LYS A 1 95 ? -5.738 2.864 -0.283 1.00 91.25 95 LYS A C 1
ATOM 689 O O . LYS A 1 95 ? -4.630 2.725 -0.787 1.00 91.25 95 LYS A O 1
ATOM 694 N N . ALA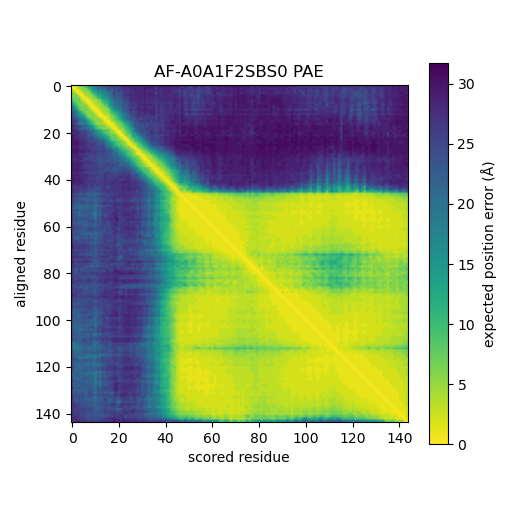 A 1 96 ? -6.855 2.825 -1.006 1.00 93.56 96 ALA A N 1
ATOM 695 C CA . ALA A 1 96 ? -6.879 2.618 -2.453 1.00 93.56 96 ALA A CA 1
ATOM 696 C C . ALA A 1 96 ? -6.175 3.757 -3.202 1.00 93.56 96 ALA A C 1
ATOM 698 O O . ALA A 1 96 ? -5.387 3.491 -4.109 1.00 93.56 96 ALA A O 1
ATOM 699 N N . GLY A 1 97 ? -6.390 5.009 -2.787 1.00 95.50 97 GLY A N 1
ATOM 700 C CA . GLY A 1 97 ? -5.701 6.175 -3.336 1.00 95.50 97 GLY A CA 1
ATOM 701 C C . GLY A 1 97 ? -4.189 6.106 -3.125 1.00 95.50 97 GLY A C 1
ATOM 702 O O . GLY A 1 97 ? -3.428 6.296 -4.074 1.00 95.50 97 GLY A O 1
ATOM 703 N N . ALA A 1 98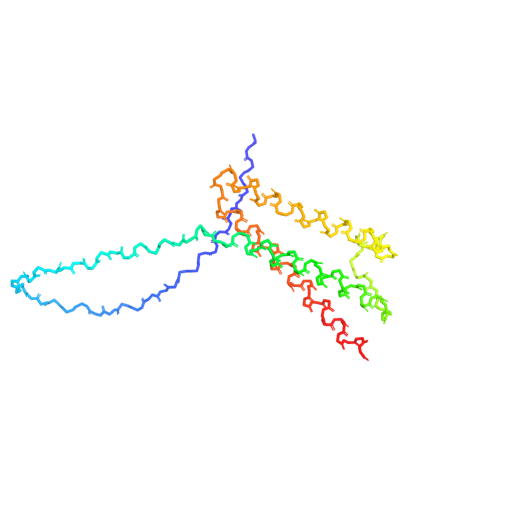 ? -3.742 5.754 -1.916 1.00 92.19 98 ALA A N 1
ATOM 704 C CA . ALA A 1 98 ? -2.327 5.532 -1.627 1.00 92.19 98 ALA A CA 1
ATOM 705 C C . ALA A 1 98 ? -1.746 4.385 -2.473 1.00 92.19 98 ALA A C 1
ATOM 707 O O . ALA A 1 98 ? -0.671 4.532 -3.060 1.00 92.19 98 ALA A O 1
ATOM 708 N N . THR A 1 99 ? -2.487 3.277 -2.599 1.00 93.94 99 THR A N 1
ATOM 709 C CA . THR A 1 99 ? -2.087 2.118 -3.403 1.00 93.94 99 THR A CA 1
ATOM 710 C C . THR A 1 99 ? -1.891 2.495 -4.868 1.00 93.94 99 THR A C 1
ATOM 712 O O . THR A 1 99 ? -0.817 2.279 -5.435 1.00 93.94 99 THR A O 1
ATOM 715 N N . ALA A 1 100 ? -2.908 3.112 -5.471 1.00 96.38 100 ALA A N 1
ATOM 716 C CA . ALA A 1 100 ? -2.862 3.577 -6.849 1.00 96.38 100 ALA A CA 1
ATOM 717 C C . ALA A 1 100 ? -1.745 4.609 -7.047 1.00 96.38 100 ALA A C 1
ATOM 719 O O . ALA A 1 100 ? -1.010 4.533 -8.026 1.00 96.38 100 ALA A O 1
ATOM 720 N N . GLY A 1 101 ? -1.560 5.532 -6.099 1.00 96.88 101 GLY A N 1
ATOM 721 C CA . GLY A 1 101 ? -0.498 6.534 -6.139 1.00 96.88 101 GLY A CA 1
ATOM 722 C C . GLY A 1 101 ? 0.903 5.923 -6.218 1.00 96.88 101 GLY A C 1
ATOM 723 O O . GLY A 1 101 ? 1.698 6.336 -7.064 1.00 96.88 101 GLY A O 1
ATOM 724 N N . ALA A 1 102 ? 1.195 4.909 -5.399 1.00 94.94 102 ALA A N 1
ATOM 725 C CA . ALA A 1 102 ? 2.487 4.222 -5.424 1.00 94.94 102 ALA A CA 1
ATOM 726 C C . ALA A 1 102 ? 2.710 3.455 -6.739 1.00 94.94 102 ALA A C 1
ATOM 728 O O . ALA A 1 102 ? 3.783 3.563 -7.338 1.00 94.94 102 ALA A O 1
ATOM 729 N N . ILE A 1 103 ? 1.686 2.748 -7.233 1.00 94.69 103 ILE A N 1
ATOM 730 C CA . ILE A 1 103 ? 1.754 2.032 -8.517 1.00 94.69 103 ILE A CA 1
ATOM 731 C C . ILE A 1 103 ? 1.974 3.023 -9.664 1.00 94.69 103 ILE A C 1
ATOM 733 O O . ILE A 1 103 ? 2.872 2.831 -10.480 1.00 94.69 103 ILE A O 1
ATOM 737 N N . LEU A 1 104 ? 1.223 4.126 -9.702 1.00 97.25 104 LEU A N 1
ATOM 738 C CA . LEU A 1 104 ? 1.375 5.168 -10.719 1.00 97.25 104 LEU A CA 1
ATOM 739 C C . LEU A 1 104 ? 2.749 5.838 -10.655 1.00 97.25 104 LEU A C 1
ATOM 741 O O . LEU A 1 104 ? 3.310 6.179 -11.698 1.00 97.25 104 LEU A O 1
ATOM 745 N N . ALA A 1 105 ? 3.309 6.028 -9.459 1.00 96.44 105 ALA A N 1
ATOM 746 C CA . ALA A 1 105 ? 4.678 6.501 -9.309 1.00 96.44 105 ALA A CA 1
ATOM 747 C C . ALA A 1 105 ? 5.661 5.495 -9.924 1.00 96.44 105 ALA A C 1
ATOM 749 O O . ALA A 1 105 ? 6.438 5.877 -10.798 1.00 96.44 105 ALA A O 1
ATOM 750 N N . ALA A 1 106 ? 5.578 4.215 -9.556 1.00 95.31 106 ALA A N 1
ATOM 751 C CA . ALA A 1 106 ? 6.429 3.170 -10.120 1.00 95.31 106 ALA A CA 1
ATOM 752 C C . ALA A 1 106 ? 6.307 3.086 -11.654 1.00 95.31 106 ALA A C 1
ATOM 754 O O . ALA A 1 106 ? 7.322 3.078 -12.349 1.00 95.31 106 ALA A O 1
ATOM 755 N N . GLU A 1 107 ? 5.088 3.136 -12.192 1.00 96.56 107 GLU A N 1
ATOM 756 C CA . GLU A 1 107 ? 4.823 3.137 -13.635 1.00 96.56 107 GLU A CA 1
ATOM 757 C C . GLU A 1 107 ? 5.413 4.360 -14.344 1.00 96.56 107 GLU A C 1
ATOM 759 O O . GLU A 1 107 ? 6.003 4.255 -15.421 1.00 96.56 107 GLU A O 1
ATOM 764 N N . ARG A 1 108 ? 5.319 5.547 -13.735 1.00 96.75 108 ARG A N 1
ATOM 765 C CA . ARG A 1 108 ? 5.950 6.759 -14.278 1.00 96.75 108 ARG A CA 1
ATOM 766 C C . ARG A 1 108 ? 7.472 6.643 -14.331 1.00 96.75 108 ARG A C 1
ATOM 768 O O . ARG A 1 108 ? 8.074 7.186 -15.256 1.00 96.75 108 ARG A O 1
ATOM 775 N N . LEU A 1 109 ? 8.102 5.976 -13.361 1.00 95.38 109 LEU A N 1
ATOM 776 C CA . LEU A 1 109 ? 9.542 5.705 -13.403 1.00 95.38 109 LEU A CA 1
ATOM 777 C C . LEU A 1 109 ? 9.878 4.654 -14.465 1.00 95.38 109 LEU A C 1
ATOM 779 O O . LEU A 1 109 ? 10.837 4.840 -15.216 1.00 95.38 109 LEU A O 1
ATOM 783 N N . TRP A 1 110 ? 9.069 3.601 -14.566 1.00 92.94 110 TRP A N 1
ATOM 784 C CA . TRP A 1 110 ? 9.241 2.540 -15.554 1.00 92.94 110 TRP A CA 1
ATOM 785 C C . TRP A 1 110 ? 9.202 3.078 -16.987 1.00 92.94 110 TRP A C 1
ATOM 787 O O . TRP A 1 110 ? 10.112 2.813 -17.770 1.00 92.94 110 TRP A O 1
ATOM 797 N N . LYS A 1 111 ? 8.209 3.918 -17.301 1.00 94.12 111 LYS A N 1
ATOM 798 C CA . LYS A 1 111 ? 8.038 4.561 -18.617 1.00 94.12 111 LYS A CA 1
ATOM 799 C C . LYS A 1 111 ? 9.134 5.571 -18.980 1.00 94.12 111 LYS A C 1
ATOM 801 O O . LYS A 1 111 ? 9.179 6.019 -20.117 1.00 94.12 111 LYS A O 1
ATOM 806 N N . ARG A 1 112 ? 9.991 5.960 -18.030 1.00 95.25 112 ARG A N 1
ATOM 807 C CA . ARG A 1 112 ? 11.131 6.877 -18.229 1.00 95.25 112 ARG A CA 1
ATOM 808 C C . ARG A 1 112 ? 12.478 6.143 -18.212 1.00 95.25 112 ARG A C 1
ATOM 810 O O . ARG A 1 112 ? 13.483 6.738 -17.831 1.00 95.25 112 ARG A O 1
ATOM 817 N N . ASP A 1 113 ? 12.472 4.842 -18.497 1.00 91.94 113 ASP A N 1
ATOM 818 C CA . ASP A 1 113 ? 13.634 3.941 -18.465 1.00 91.94 113 ASP A CA 1
ATOM 819 C C . ASP A 1 113 ? 14.326 3.802 -17.096 1.00 91.94 113 ASP A C 1
ATOM 821 O O . ASP A 1 113 ? 15.385 3.186 -16.969 1.00 91.94 113 ASP A O 1
ATOM 825 N N . LYS A 1 114 ? 13.696 4.270 -16.010 1.00 94.19 114 LYS A N 1
ATOM 826 C CA . LYS A 1 114 ? 14.215 4.153 -14.636 1.00 94.19 114 LYS A CA 1
ATOM 827 C C . LYS A 1 114 ? 13.732 2.870 -13.959 1.00 94.19 114 LYS A C 1
ATOM 829 O O . LYS A 1 114 ? 13.167 2.907 -12.864 1.00 94.19 114 LYS A O 1
ATOM 834 N N . LYS A 1 115 ? 13.961 1.722 -14.602 1.00 92.50 115 LYS A N 1
ATOM 835 C CA . LYS A 1 115 ? 13.440 0.408 -14.168 1.00 92.50 115 LYS A CA 1
ATOM 836 C C . LYS A 1 115 ? 13.871 0.032 -12.747 1.00 92.50 115 LYS A C 1
ATOM 838 O O . LYS A 1 115 ? 13.033 -0.354 -11.938 1.00 92.50 115 LYS A O 1
ATOM 843 N N . ALA A 1 116 ? 15.153 0.214 -12.421 1.00 93.25 116 ALA A N 1
ATOM 844 C CA . ALA A 1 116 ? 15.682 -0.074 -11.085 1.00 93.25 116 ALA A CA 1
ATOM 845 C C . ALA A 1 116 ? 15.004 0.775 -9.999 1.00 93.25 116 ALA A C 1
ATOM 847 O O . ALA A 1 116 ? 14.654 0.269 -8.939 1.00 93.25 116 ALA A O 1
ATOM 848 N N . ALA A 1 117 ? 14.749 2.053 -10.284 1.00 95.12 117 ALA A N 1
ATOM 849 C CA . ALA A 1 117 ? 14.073 2.938 -9.347 1.00 95.12 117 ALA A CA 1
ATOM 850 C C . ALA A 1 117 ? 12.571 2.618 -9.221 1.00 95.12 117 ALA A C 1
ATOM 852 O O . ALA A 1 117 ? 12.034 2.707 -8.122 1.00 95.12 117 ALA A O 1
ATOM 853 N N . ALA A 1 118 ? 11.900 2.185 -10.296 1.00 95.19 118 ALA A N 1
ATOM 854 C CA . ALA A 1 118 ? 10.517 1.700 -10.227 1.00 95.19 118 ALA A CA 1
ATOM 855 C C . ALA A 1 118 ? 10.389 0.468 -9.313 1.00 95.19 118 ALA A C 1
ATOM 857 O O . ALA A 1 118 ? 9.522 0.428 -8.439 1.00 95.19 118 ALA A O 1
ATOM 858 N N . ILE A 1 119 ? 11.295 -0.503 -9.473 1.00 95.00 119 ILE A N 1
ATOM 859 C CA . ILE A 1 119 ? 11.380 -1.679 -8.597 1.00 95.00 119 ILE A CA 1
ATOM 860 C C . ILE A 1 119 ? 11.698 -1.242 -7.164 1.00 95.00 119 ILE A C 1
ATOM 862 O O . ILE A 1 119 ? 11.018 -1.670 -6.237 1.00 95.00 119 ILE A O 1
ATOM 866 N N . GLY A 1 120 ? 12.676 -0.350 -6.979 1.00 95.75 120 GLY A N 1
ATOM 867 C CA . GLY A 1 120 ? 13.073 0.159 -5.666 1.00 95.75 120 GLY A CA 1
ATOM 868 C C . GLY A 1 120 ? 11.925 0.824 -4.905 1.00 95.75 120 GLY A C 1
ATOM 869 O O . GLY A 1 120 ? 11.724 0.522 -3.730 1.00 95.75 120 GLY A O 1
ATOM 870 N N . VAL A 1 121 ? 11.122 1.656 -5.579 1.00 96.56 121 VAL A N 1
ATOM 871 C CA . VAL A 1 121 ? 9.910 2.254 -4.991 1.00 96.56 121 VAL A CA 1
ATOM 872 C C . VAL A 1 121 ? 8.953 1.164 -4.522 1.00 96.56 121 VAL A C 1
ATOM 874 O O . VAL A 1 121 ? 8.516 1.195 -3.378 1.00 96.56 121 VAL A O 1
ATOM 877 N N . MET A 1 122 ? 8.670 0.167 -5.361 1.00 97.44 122 MET A N 1
ATOM 878 C CA . MET A 1 122 ? 7.728 -0.886 -4.992 1.00 97.44 122 MET A CA 1
ATOM 879 C C . MET A 1 122 ? 8.235 -1.805 -3.883 1.00 97.44 122 MET A C 1
ATOM 881 O O . MET A 1 122 ? 7.441 -2.225 -3.041 1.00 97.44 122 MET A O 1
ATOM 885 N N . VAL A 1 123 ? 9.53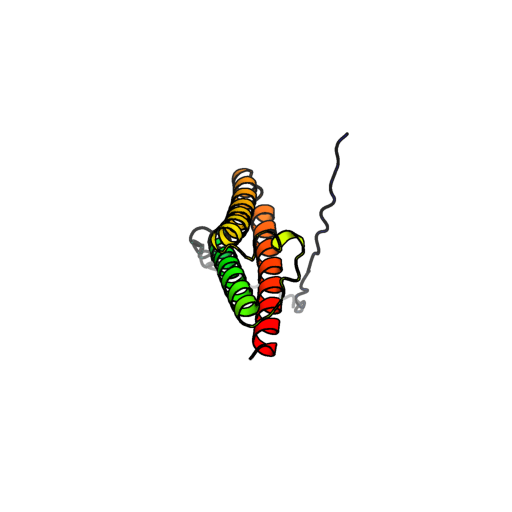2 -2.108 -3.850 1.00 97.50 123 VAL A N 1
ATOM 886 C CA . VAL A 1 123 ? 10.150 -2.861 -2.751 1.00 97.50 123 VAL A CA 1
ATOM 887 C C . VAL A 1 123 ? 10.028 -2.075 -1.448 1.00 97.50 123 VAL A C 1
ATOM 889 O O . VAL A 1 123 ? 9.569 -2.628 -0.450 1.00 97.50 123 VAL A O 1
ATOM 892 N N . ALA A 1 124 ? 10.350 -0.778 -1.462 1.00 97.25 124 ALA A N 1
ATOM 893 C CA . ALA A 1 124 ? 10.203 0.082 -0.291 1.00 97.25 124 ALA A CA 1
ATOM 894 C C . ALA A 1 124 ? 8.739 0.165 0.176 1.00 97.25 124 ALA A C 1
ATOM 896 O O . ALA A 1 124 ? 8.459 -0.000 1.363 1.00 97.25 124 ALA A O 1
ATOM 897 N N . SER A 1 125 ? 7.789 0.344 -0.748 1.00 96.31 125 SER A N 1
ATOM 898 C CA . SER A 1 125 ? 6.356 0.367 -0.436 1.00 96.31 125 SER A CA 1
ATOM 899 C C . SER A 1 125 ? 5.866 -0.952 0.169 1.00 96.31 125 SER A C 1
ATOM 901 O O . SER A 1 125 ? 5.145 -0.926 1.166 1.00 96.31 125 SER A O 1
ATOM 903 N N . ASN A 1 126 ? 6.284 -2.100 -0.376 1.00 97.62 126 ASN A N 1
ATOM 904 C CA . ASN A 1 126 ? 5.968 -3.414 0.193 1.00 97.62 126 ASN A CA 1
ATOM 905 C C . ASN A 1 126 ? 6.563 -3.581 1.597 1.00 97.62 126 ASN A C 1
ATOM 907 O O . ASN A 1 126 ? 5.863 -4.041 2.494 1.00 97.62 126 ASN A O 1
ATOM 911 N N . ALA A 1 127 ? 7.818 -3.177 1.813 1.00 97.75 127 ALA A N 1
ATOM 912 C CA . ALA A 1 127 ? 8.466 -3.274 3.121 1.00 97.75 127 ALA A CA 1
ATOM 913 C C . ALA A 1 127 ? 7.723 -2.454 4.188 1.00 97.75 127 ALA A C 1
ATOM 915 O O . ALA A 1 127 ? 7.441 -2.958 5.277 1.00 97.75 127 ALA A O 1
ATOM 916 N N . VAL A 1 128 ? 7.341 -1.217 3.857 1.00 96.38 128 VAL A N 1
ATOM 917 C CA . VAL A 1 128 ? 6.538 -0.367 4.749 1.00 96.38 128 VAL A CA 1
ATOM 918 C C . VAL A 1 128 ? 5.178 -1.009 5.031 1.00 96.38 128 VAL A C 1
ATOM 920 O O . VAL A 1 128 ? 4.783 -1.111 6.191 1.00 96.38 128 VAL A O 1
ATOM 923 N N . ALA A 1 129 ? 4.476 -1.494 4.004 1.00 95.69 129 ALA A N 1
ATOM 924 C CA . ALA A 1 129 ? 3.173 -2.129 4.187 1.00 95.69 129 ALA A CA 1
ATOM 925 C C . ALA A 1 129 ? 3.257 -3.418 5.027 1.00 95.69 129 ALA A C 1
ATOM 927 O O . ALA A 1 129 ? 2.407 -3.647 5.883 1.00 95.69 129 ALA A O 1
ATOM 928 N N . ALA A 1 130 ? 4.313 -4.219 4.866 1.00 96.06 130 ALA A N 1
ATOM 929 C CA . ALA A 1 130 ? 4.558 -5.413 5.674 1.00 96.06 130 ALA A CA 1
ATOM 930 C C . ALA A 1 130 ? 4.837 -5.076 7.152 1.00 96.06 130 ALA A C 1
ATOM 932 O O . ALA A 1 130 ? 4.359 -5.766 8.057 1.00 96.06 130 ALA A O 1
ATOM 933 N N . LEU A 1 131 ? 5.559 -3.985 7.420 1.00 95.81 131 LEU A N 1
ATOM 934 C CA . LEU A 1 131 ? 5.771 -3.472 8.776 1.00 95.81 131 LEU A CA 1
ATOM 935 C C . LEU A 1 131 ? 4.453 -3.060 9.440 1.00 95.81 131 LEU A C 1
ATOM 937 O O . LEU A 1 131 ? 4.214 -3.416 10.593 1.00 95.81 131 LEU A O 1
ATOM 941 N N . VAL A 1 132 ? 3.575 -2.365 8.718 1.00 92.25 132 VAL A N 1
ATOM 942 C CA . VAL A 1 132 ? 2.254 -1.990 9.245 1.00 92.25 132 VAL A CA 1
ATOM 943 C C . VAL A 1 132 ? 1.386 -3.231 9.469 1.00 92.25 132 VAL A C 1
ATOM 945 O O . VAL A 1 132 ? 0.846 -3.417 10.558 1.00 92.25 132 VAL A O 1
ATOM 948 N N . ALA A 1 133 ? 1.338 -4.142 8.495 1.00 93.31 133 ALA A N 1
ATOM 949 C CA . ALA A 1 133 ? 0.613 -5.403 8.604 1.00 93.31 133 ALA A CA 1
ATOM 950 C C . ALA A 1 133 ? 1.068 -6.239 9.813 1.00 93.31 133 ALA A C 1
ATOM 952 O O . ALA A 1 133 ? 0.234 -6.771 10.547 1.00 93.31 133 ALA A O 1
ATOM 953 N N . SER A 1 134 ? 2.379 -6.338 10.058 1.00 94.06 134 SER A N 1
ATOM 954 C CA . SER A 1 134 ? 2.913 -7.096 11.198 1.00 94.06 134 SER A CA 1
ATOM 955 C C . SER A 1 134 ? 2.545 -6.461 12.543 1.00 94.06 134 SER A C 1
ATOM 957 O O . SER A 1 134 ? 2.175 -7.182 13.475 1.00 94.06 134 SER A O 1
ATOM 959 N N . ARG A 1 135 ? 2.549 -5.124 12.630 1.00 91.00 135 ARG A N 1
ATOM 960 C CA . ARG A 1 135 ? 2.064 -4.386 13.806 1.00 91.00 135 ARG A CA 1
ATOM 961 C C . ARG A 1 135 ? 0.578 -4.635 14.048 1.00 91.00 135 ARG A C 1
ATOM 963 O O . ARG A 1 135 ? 0.221 -5.050 15.148 1.00 91.00 135 ARG A O 1
ATOM 970 N N . ASN A 1 136 ? -0.266 -4.492 13.025 1.00 91.19 136 ASN A N 1
ATOM 971 C CA . ASN A 1 136 ? -1.705 -4.738 13.150 1.00 91.19 136 ASN A CA 1
ATOM 972 C C . ASN A 1 136 ? -2.002 -6.195 13.538 1.00 91.19 136 ASN A C 1
ATOM 974 O O . ASN A 1 136 ? -2.851 -6.455 14.392 1.00 91.19 136 ASN A O 1
ATOM 978 N N . ALA A 1 137 ? -1.267 -7.153 12.964 1.00 91.50 137 ALA A N 1
ATOM 979 C CA . ALA A 1 137 ? -1.362 -8.560 13.340 1.00 91.50 137 ALA A CA 1
ATOM 980 C C . ALA A 1 137 ? -1.017 -8.775 14.821 1.00 91.50 137 ALA A C 1
ATOM 982 O O . ALA A 1 137 ? -1.684 -9.558 15.493 1.00 91.50 137 ALA A O 1
ATOM 983 N N . SER A 1 138 ? -0.002 -8.077 15.342 1.00 90.69 138 SER A N 1
ATOM 984 C CA . SER A 1 138 ? 0.346 -8.142 16.763 1.00 90.69 138 SER A CA 1
ATOM 985 C C . SER A 1 138 ? -0.765 -7.601 17.647 1.00 90.69 138 SER A C 1
ATOM 987 O O . SER A 1 138 ? -1.190 -8.298 18.565 1.00 90.69 138 SER A O 1
ATOM 989 N N . THR A 1 139 ? -1.298 -6.423 17.329 1.00 91.12 139 THR A N 1
ATOM 990 C CA . THR A 1 139 ? -2.432 -5.830 18.050 1.00 91.12 139 THR A CA 1
ATOM 991 C C . THR A 1 139 ? -3.624 -6.785 18.095 1.00 91.12 139 THR A C 1
ATOM 993 O O . THR A 1 139 ? -4.176 -7.039 19.160 1.00 91.12 139 THR A O 1
ATOM 996 N N . LEU A 1 140 ? -3.971 -7.411 16.968 1.00 90.38 140 LEU A N 1
ATOM 997 C CA . LEU A 1 140 ? -5.066 -8.381 16.907 1.00 90.38 140 LEU A CA 1
ATOM 998 C C . LEU A 1 140 ? -4.853 -9.629 17.765 1.00 90.38 140 LEU A C 1
ATOM 1000 O O . LEU A 1 140 ? -5.836 -10.204 18.232 1.00 90.38 140 LEU A O 1
ATOM 1004 N N . ARG A 1 141 ? -3.605 -10.076 17.943 1.00 90.38 141 ARG A N 1
ATOM 1005 C CA . ARG A 1 141 ? -3.287 -11.206 18.828 1.00 90.38 141 ARG A CA 1
ATOM 1006 C C . ARG A 1 141 ? -3.462 -10.843 20.300 1.00 90.38 141 ARG A C 1
ATOM 1008 O O . ARG A 1 141 ? -3.889 -11.705 21.052 1.00 90.38 141 ARG A O 1
ATOM 1015 N N . HIS A 1 142 ? -3.154 -9.605 20.686 1.00 89.94 142 HIS A N 1
ATOM 1016 C CA . HIS A 1 142 ? -3.318 -9.125 22.064 1.00 89.94 142 HIS A CA 1
ATOM 1017 C C . HIS A 1 142 ? -4.777 -8.827 22.443 1.00 89.94 142 HIS A C 1
ATOM 1019 O O . HIS A 1 142 ? -5.081 -8.737 23.623 1.00 89.94 142 HIS A O 1
ATOM 1025 N N . LEU A 1 143 ? -5.665 -8.679 21.454 1.00 86.12 143 LEU A N 1
ATOM 1026 C CA . LEU A 1 143 ? -7.101 -8.420 21.633 1.00 86.12 143 LEU A CA 1
ATOM 1027 C C . LEU A 1 143 ? -7.970 -9.683 21.468 1.00 86.12 143 LEU A C 1
ATOM 1029 O O . LEU A 1 143 ? -9.158 -9.569 21.163 1.00 86.12 143 LEU A O 1
ATOM 1033 N N . ARG A 1 144 ? -7.373 -10.879 21.527 1.00 66.50 144 ARG A N 1
ATOM 1034 C CA . ARG A 1 144 ? -8.108 -12.151 21.615 1.00 66.50 144 ARG A CA 1
ATOM 1035 C C . ARG A 1 144 ? -8.399 -12.465 23.071 1.00 66.50 144 ARG A C 1
ATOM 1037 O O . ARG A 1 144 ? -9.497 -13.006 23.300 1.00 66.50 144 ARG A O 1
#

Mean predicted aligned error: 14.14 Å

Radius of gyration: 24.47 Å; Cα contacts (8 Å, |Δi|>4): 78; chains: 1; bounding box: 68×57×52 Å

Solvent-accessible surface area (backbone atoms only — not comparable to full-atom values): 8961 Å² total; per-residue (Å²): 140,84,87,81,81,82,79,87,77,85,80,83,82,82,84,75,86,84,75,88,85,80,90,74,82,93,69,86,78,74,86,76,79,70,74,75,79,77,73,72,78,66,68,73,82,58,62,58,65,50,44,50,52,54,36,51,50,36,53,52,49,37,54,53,38,51,54,56,29,44,77,62,73,48,76,79,84,51,74,88,46,56,89,28,66,89,36,69,67,51,41,49,49,54,52,50,50,52,52,51,50,54,52,52,50,25,49,57,30,41,78,66,76,35,48,69,58,18,46,48,50,41,52,52,52,34,52,53,38,49,53,51,36,53,50,40,52,51,53,46,62,77,64,108

pLDDT: mean 78.49, std 21.41, range [33.94, 97.75]

Secondary structure (DSSP, 8-state):
--------------PPPPPP-----------------------TTTHHHHHHHHHHHHHHHHHHHHHHHHTTT-----TTTHHHHT-HHHHHHHHHHHHHHHHHHHHHHHTTT-HHHHHHHHHHHHHHHHHHHHHHHHHHHHT-

Foldseek 3Di:
DDDDDDDDDPDDDDDDDDDDDDDDDDDDDDPPPPPPPPPPPPPPVCLLVVLLVLLVVLLVLLLVLLLLLVVLVDDDPDPVCNVPSVPSVSSCVVSVVVSVVLSVVLVVCVVVVNNVVSSVSSVVSSVVSVVSSVVSVVSNVVSD